Protein AF-A0A4U1FAV3-F1 (afdb_monomer_lite)

Sequence (119 aa):
GLWTVFTLGGVGSKAAAAPEVSSPLANQSLLLLLILANLTDAADAPNPYRQAIMSFKNTQDSSPFPSSIPHAFQINFNSLYMALCEQQTSDQATLLLYTLLHQNSNIRTYMLARTDMEN

pLDDT: mean 77.21, std 15.82, range [38.22, 92.5]

Foldseek 3Di:
DPPPPPPDDDDDDDDDPDLPPPPPVVLVVLVVLVCQLPPDQDPVGGRLSVLQLAAEAAPPDPDDDDPVRPRYYYDHLVVLVVVLVSVVVDPSSVVSVVSSCVRHPRSVVVVVVVVVVVD

Organism: Monodon monoceros (NCBI:txid40151)

Structure (mmCIF, N/CA/C/O backbone):
data_AF-A0A4U1FAV3-F1
#
_entry.id   AF-A0A4U1FAV3-F1
#
loop_
_atom_site.group_PDB
_atom_site.id
_atom_site.type_symbol
_atom_site.label_atom_id
_atom_site.label_alt_id
_atom_site.label_comp_id
_atom_site.label_asym_id
_atom_site.label_entity_id
_atom_site.label_seq_id
_atom_site.pdbx_PDB_ins_code
_atom_site.Cartn_x
_atom_site.Cartn_y
_atom_site.Cartn_z
_atom_site.occupancy
_atom_site.B_iso_or_equiv
_atom_site.auth_seq_id
_atom_site.auth_comp_id
_atom_site.auth_asym_id
_atom_site.auth_atom_id
_atom_site.pdbx_PDB_model_num
ATOM 1 N N . GLY A 1 1 ? -2.065 37.744 3.186 1.00 42.84 1 GLY A N 1
ATOM 2 C CA . GLY A 1 1 ? -1.946 36.303 3.472 1.00 42.84 1 GLY A CA 1
ATOM 3 C C . GLY A 1 1 ? -3.336 35.731 3.607 1.00 42.84 1 GLY A C 1
ATOM 4 O O . GLY A 1 1 ? -4.079 36.215 4.445 1.00 42.84 1 GLY A O 1
ATOM 5 N N . LEU A 1 2 ? -3.702 34.781 2.747 1.00 52.50 2 LEU A N 1
ATOM 6 C CA . LEU A 1 2 ? -5.074 34.281 2.569 1.00 52.50 2 LEU A CA 1
ATOM 7 C C . LEU A 1 2 ? -5.496 33.178 3.566 1.00 52.50 2 LEU A C 1
ATOM 9 O O . LEU A 1 2 ? -6.531 32.554 3.375 1.00 52.50 2 LEU A O 1
ATOM 13 N N . TRP A 1 3 ? -4.710 32.919 4.617 1.00 57.72 3 TRP A N 1
ATOM 14 C CA . TRP A 1 3 ? -4.882 31.733 5.471 1.00 57.72 3 TRP A CA 1
ATOM 15 C C . TRP A 1 3 ? -5.512 31.999 6.846 1.00 57.72 3 TRP A C 1
ATOM 17 O O . TRP A 1 3 ? -5.925 31.056 7.509 1.00 57.72 3 TRP A O 1
ATOM 27 N N . THR A 1 4 ? -5.665 33.253 7.279 1.00 54.50 4 THR A N 1
ATOM 28 C CA . THR A 1 4 ? -6.173 33.553 8.635 1.00 54.50 4 THR A CA 1
ATOM 29 C C . THR A 1 4 ? -7.707 33.567 8.741 1.00 54.50 4 THR A C 1
ATOM 31 O O . THR A 1 4 ? -8.244 33.701 9.833 1.00 54.50 4 THR A O 1
ATOM 34 N N . VAL A 1 5 ? -8.438 33.426 7.629 1.00 57.03 5 VAL A N 1
ATOM 35 C CA . VAL A 1 5 ? -9.907 33.597 7.604 1.00 57.03 5 VAL A CA 1
ATOM 36 C C . VAL A 1 5 ? -10.677 32.302 7.908 1.00 57.03 5 VAL A C 1
ATOM 38 O O . VAL A 1 5 ? -11.845 32.367 8.269 1.00 57.03 5 VAL A O 1
ATOM 41 N N . PHE A 1 6 ? -10.045 31.124 7.866 1.00 53.66 6 PHE A N 1
ATOM 42 C CA . PHE A 1 6 ? -10.760 29.854 8.080 1.00 53.66 6 PHE A CA 1
ATOM 43 C C . PHE A 1 6 ? -10.856 29.376 9.539 1.00 53.66 6 PHE A C 1
ATOM 45 O O . PHE A 1 6 ? -11.432 28.321 9.780 1.00 53.66 6 PHE A O 1
ATOM 52 N N . THR A 1 7 ? -10.334 30.123 10.521 1.00 57.41 7 THR A N 1
ATOM 53 C CA . THR A 1 7 ? -10.322 29.670 11.932 1.00 57.41 7 THR A CA 1
ATOM 54 C C . THR A 1 7 ? -11.220 30.478 12.873 1.00 57.41 7 THR A C 1
ATOM 56 O O . THR A 1 7 ? -11.244 30.189 14.070 1.00 57.41 7 THR A O 1
ATOM 59 N N . LEU A 1 8 ? -11.968 31.475 12.387 1.00 57.09 8 LEU A N 1
ATOM 60 C CA . LEU A 1 8 ? -12.866 32.261 13.237 1.00 57.09 8 LEU A CA 1
ATOM 61 C C . LEU A 1 8 ? -14.335 31.996 12.903 1.00 57.09 8 LEU A C 1
ATOM 63 O O . LEU A 1 8 ? -14.940 32.663 12.069 1.00 57.09 8 LEU A O 1
ATOM 67 N N . GLY A 1 9 ? -14.920 31.041 13.620 1.00 45.38 9 GLY A N 1
ATOM 68 C CA . GLY A 1 9 ? -16.363 30.860 13.668 1.00 45.38 9 GLY A CA 1
ATOM 69 C C . GLY A 1 9 ? -16.757 29.712 14.585 1.00 45.38 9 GLY A C 1
ATOM 70 O O . GLY A 1 9 ? -16.803 28.575 14.139 1.00 45.38 9 GLY A O 1
ATOM 71 N N . GLY A 1 10 ? -17.063 30.006 15.853 1.00 45.88 10 GLY A N 1
ATOM 72 C CA . GLY A 1 10 ? -17.810 29.068 16.698 1.00 45.88 10 GLY A CA 1
ATOM 73 C C . GLY A 1 10 ? -17.384 29.023 18.159 1.00 45.88 10 GLY A C 1
ATOM 74 O O . GLY A 1 10 ? -16.738 28.080 18.599 1.00 45.88 10 GLY A O 1
ATOM 75 N N . VAL A 1 11 ? -17.795 30.030 18.927 1.00 45.97 11 VAL A N 1
ATOM 76 C CA . VAL A 1 11 ? -17.886 29.954 20.389 1.00 45.97 11 VAL A CA 1
ATOM 77 C C . VAL A 1 11 ? -18.905 28.880 20.788 1.00 45.97 11 VAL A C 1
ATOM 79 O O . VAL A 1 11 ? -20.032 28.897 20.308 1.00 45.97 11 VAL A O 1
ATOM 82 N N . GLY A 1 12 ? -18.520 28.030 21.744 1.00 46.19 12 GLY A N 1
ATOM 83 C CA . GLY A 1 12 ? -19.433 27.407 22.705 1.00 46.19 12 GLY A CA 1
ATOM 84 C C . GLY A 1 12 ? -20.118 26.112 22.272 1.00 46.19 12 GLY A C 1
ATOM 85 O O . GLY A 1 12 ? -21.184 26.139 21.674 1.00 46.19 12 GLY A O 1
ATOM 86 N N . SER A 1 13 ? -19.588 24.972 22.720 1.00 38.75 13 SER A N 1
ATOM 87 C CA . SER A 1 13 ? -20.319 23.990 23.542 1.00 38.75 13 SER A CA 1
ATOM 88 C C . SER A 1 13 ? -19.494 22.718 23.704 1.00 38.75 13 SER A C 1
ATOM 90 O O . SER A 1 13 ? -18.876 22.225 22.770 1.00 38.75 13 SER A O 1
ATOM 92 N N . LYS A 1 14 ? -19.495 22.208 24.934 1.00 48.53 14 LYS A N 1
ATOM 93 C CA . LYS A 1 14 ? -18.938 20.937 25.404 1.00 48.53 14 LYS A CA 1
ATOM 94 C C . LYS A 1 14 ? -19.200 19.796 24.402 1.00 48.53 14 LYS A C 1
ATOM 96 O O . LYS A 1 14 ? -20.282 19.219 24.409 1.00 48.53 14 LYS A O 1
ATOM 101 N N . ALA A 1 15 ? -18.222 19.477 23.556 1.00 38.22 15 ALA A N 1
ATOM 102 C CA . ALA A 1 15 ? -18.295 18.355 22.628 1.00 38.22 15 ALA A CA 1
ATOM 103 C C . ALA A 1 15 ? -17.563 17.157 23.239 1.00 38.22 15 ALA A C 1
ATOM 105 O O . ALA A 1 15 ? -16.381 17.236 23.572 1.00 38.22 15 ALA A O 1
ATOM 106 N N . ALA A 1 16 ? -18.299 16.060 23.422 1.00 40.97 16 ALA A N 1
ATOM 107 C CA . ALA A 1 16 ? -17.726 14.733 23.588 1.00 40.97 16 ALA A CA 1
ATOM 108 C C . ALA A 1 16 ? -16.660 14.510 22.505 1.00 40.97 16 ALA A C 1
ATOM 110 O O . ALA A 1 16 ? -16.857 14.971 21.382 1.00 40.97 16 ALA A O 1
ATOM 111 N N . ALA A 1 17 ? -15.552 13.850 22.858 1.00 44.19 17 ALA A N 1
ATOM 112 C CA . ALA A 1 17 ? -14.460 13.539 21.944 1.00 44.19 17 ALA A CA 1
ATOM 113 C C . ALA A 1 17 ? -15.029 12.940 20.650 1.00 44.19 17 ALA A C 1
ATOM 115 O O . ALA A 1 17 ? -15.476 11.793 20.626 1.00 44.19 17 ALA A O 1
ATOM 116 N N . ALA A 1 18 ? -15.095 13.765 19.605 1.00 43.31 18 ALA A N 1
ATOM 117 C CA . ALA A 1 18 ? -15.450 13.305 18.283 1.00 43.31 18 ALA A CA 1
ATOM 118 C C . ALA A 1 18 ? -14.343 12.333 17.858 1.00 43.31 18 ALA A C 1
ATOM 120 O O . ALA A 1 18 ? -13.175 12.611 18.143 1.00 43.31 18 ALA A O 1
ATOM 121 N N . PRO A 1 19 ? -14.676 11.195 17.226 1.00 47.72 19 PRO A N 1
ATOM 122 C CA . PRO A 1 19 ? -13.653 10.351 16.632 1.00 47.72 19 PRO A CA 1
ATOM 123 C C . PRO A 1 19 ? -12.825 11.247 15.713 1.00 47.72 19 PRO A C 1
ATOM 125 O O . PRO A 1 19 ? -13.407 11.969 14.904 1.00 47.72 19 PRO A O 1
ATOM 128 N N . GLU A 1 20 ? -11.506 11.268 15.912 1.00 54.41 20 GLU A N 1
ATOM 129 C CA . GLU A 1 20 ? -10.552 12.016 15.094 1.00 54.41 20 GLU A CA 1
ATOM 130 C C . GLU A 1 20 ? -10.780 11.610 13.635 1.00 54.41 20 GLU A C 1
ATOM 132 O O . GLU A 1 20 ? -10.302 10.575 13.170 1.00 54.41 20 GLU A O 1
ATOM 137 N N . VAL A 1 21 ? -11.615 12.380 12.933 1.00 55.94 21 VAL A N 1
ATOM 138 C CA . VAL A 1 21 ? -11.926 12.152 11.529 1.00 55.94 21 VAL A CA 1
ATOM 139 C C . VAL A 1 21 ? -10.594 12.308 10.826 1.00 55.94 21 VAL A C 1
ATOM 141 O O . VAL A 1 21 ? -10.010 13.394 10.864 1.00 55.94 21 VAL A O 1
ATOM 144 N N . SER A 1 22 ? -10.085 11.210 10.263 1.00 62.00 22 SER A N 1
ATOM 145 C CA . SER A 1 22 ? -8.811 11.194 9.557 1.00 62.00 22 SER A CA 1
A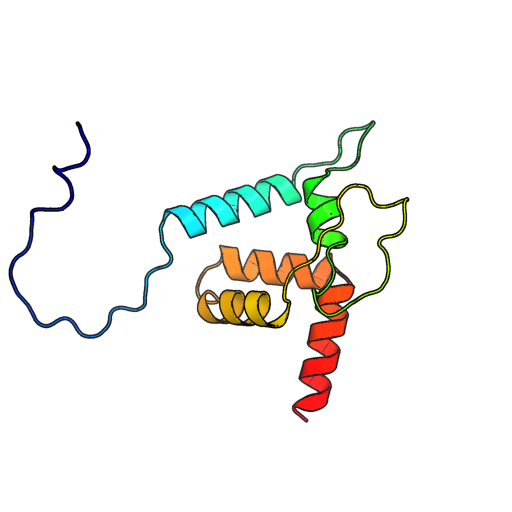TOM 146 C C . SER A 1 22 ? -8.722 12.433 8.674 1.00 62.00 22 SER A C 1
ATOM 148 O O . SER A 1 22 ? -9.661 12.751 7.936 1.00 62.00 22 SER A O 1
ATOM 150 N N . SER A 1 23 ? -7.630 13.193 8.823 1.00 74.25 23 SER A N 1
ATOM 151 C CA . SER A 1 23 ? -7.519 14.484 8.145 1.00 74.25 23 SER A CA 1
ATOM 152 C C . SER A 1 23 ? -7.829 14.306 6.651 1.00 74.25 23 SER A C 1
ATOM 154 O O . SER A 1 23 ? -7.398 13.314 6.051 1.00 74.25 23 SER A O 1
ATOM 156 N N . PRO A 1 24 ? -8.569 15.232 6.016 1.00 79.25 24 PRO A N 1
ATOM 157 C CA . PRO A 1 24 ? -8.962 15.077 4.615 1.00 79.25 24 PRO A CA 1
ATOM 158 C C . PRO A 1 24 ? -7.744 14.867 3.702 1.00 79.25 24 PRO A C 1
ATOM 160 O O . PRO A 1 24 ? -7.826 14.142 2.713 1.00 79.25 24 PRO A O 1
ATOM 163 N N . LEU A 1 25 ? -6.592 15.427 4.084 1.00 86.06 25 LEU A N 1
ATOM 164 C CA . LEU A 1 25 ? -5.319 15.227 3.404 1.00 86.06 25 LEU A CA 1
ATOM 165 C C . LEU A 1 25 ? -4.788 13.790 3.522 1.00 86.06 25 LEU A C 1
ATOM 167 O O . LEU A 1 25 ? -4.282 13.259 2.535 1.00 86.06 25 LEU A O 1
ATOM 171 N N . ALA A 1 26 ? -4.900 13.147 4.689 1.00 83.94 26 ALA A N 1
ATOM 172 C CA . ALA A 1 26 ? -4.458 11.764 4.878 1.00 83.94 26 ALA A CA 1
ATOM 173 C C . ALA A 1 26 ? -5.243 10.809 3.969 1.00 83.94 26 ALA A C 1
ATOM 175 O O . ALA A 1 26 ? -4.643 10.010 3.251 1.00 83.94 26 ALA A O 1
ATOM 176 N N . ASN A 1 27 ? -6.568 10.970 3.911 1.00 86.19 27 ASN A N 1
ATOM 177 C CA . ASN A 1 27 ? -7.424 10.152 3.049 1.00 86.19 27 ASN A CA 1
ATOM 178 C C . ASN A 1 27 ? -7.096 10.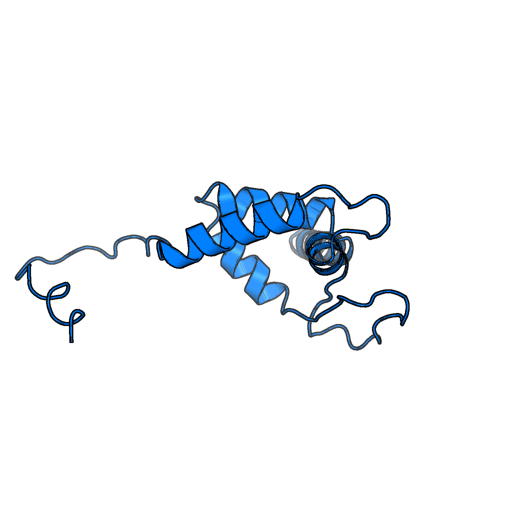358 1.562 1.00 86.19 27 ASN A C 1
ATOM 180 O O . ASN A 1 27 ? -6.980 9.392 0.809 1.00 86.19 27 ASN A O 1
ATOM 184 N N . GLN A 1 28 ? -6.893 11.608 1.134 1.00 89.06 28 GLN A N 1
ATOM 185 C CA . GLN A 1 28 ? -6.496 11.915 -0.246 1.00 89.06 28 GLN A CA 1
ATOM 186 C C . GLN A 1 28 ? -5.111 11.357 -0.592 1.00 89.06 28 GLN A C 1
ATOM 188 O O . GLN A 1 28 ? -4.924 10.804 -1.674 1.00 89.06 28 GLN A O 1
ATOM 193 N N . SER A 1 29 ? -4.154 11.449 0.332 1.00 91.00 29 SER A N 1
ATOM 194 C CA . SER A 1 29 ? -2.806 10.900 0.147 1.00 91.00 29 SER A CA 1
ATOM 195 C C . SER A 1 29 ? -2.839 9.379 0.019 1.00 91.00 29 SER A C 1
ATOM 197 O O . SER A 1 29 ? -2.142 8.809 -0.818 1.00 91.00 29 SER A O 1
ATOM 199 N N . LEU A 1 30 ? -3.688 8.719 0.808 1.00 89.19 30 LEU A N 1
ATOM 200 C CA . LEU A 1 30 ? -3.869 7.276 0.765 1.00 89.19 30 LEU A CA 1
ATOM 201 C C . LEU A 1 30 ? -4.513 6.816 -0.550 1.00 89.19 30 LEU A C 1
ATOM 203 O O . LEU A 1 30 ? -4.041 5.857 -1.158 1.00 89.19 30 LEU A O 1
ATOM 207 N N . LEU A 1 31 ? -5.536 7.529 -1.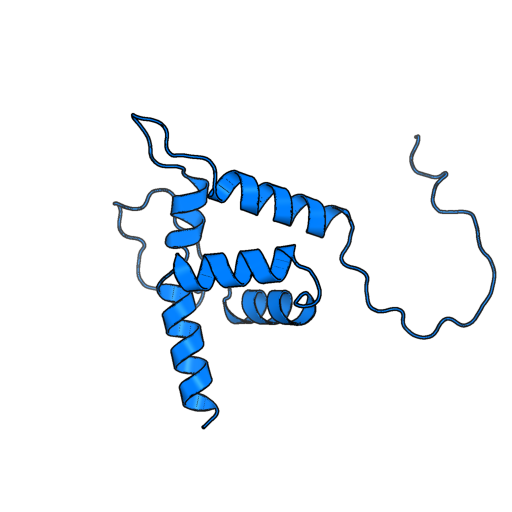033 1.00 90.62 31 LEU A N 1
ATOM 208 C CA . LEU A 1 31 ? -6.115 7.288 -2.360 1.00 90.62 31 LEU A CA 1
ATOM 209 C C . LEU A 1 31 ? -5.082 7.463 -3.467 1.00 90.62 31 LEU A C 1
ATOM 211 O O . LEU A 1 31 ? -4.990 6.620 -4.355 1.00 90.62 31 LEU A O 1
ATOM 215 N N . LEU A 1 32 ? -4.293 8.535 -3.405 1.00 92.50 32 LEU A N 1
ATOM 216 C CA . LEU A 1 32 ? -3.234 8.780 -4.373 1.00 92.50 32 LEU A CA 1
ATOM 217 C C . LEU A 1 32 ? -2.215 7.635 -4.366 1.00 92.50 32 LEU A C 1
ATOM 219 O O . LEU A 1 32 ? -1.864 7.137 -5.431 1.00 92.50 32 LEU A O 1
ATOM 223 N N . LEU A 1 33 ? -1.789 7.175 -3.187 1.00 90.94 33 LEU A N 1
ATOM 224 C CA . LEU A 1 33 ? -0.882 6.036 -3.052 1.00 90.94 33 LEU A CA 1
ATOM 225 C C . LEU A 1 33 ? -1.485 4.754 -3.643 1.00 90.94 33 LEU A C 1
ATOM 227 O O . LEU A 1 33 ? -0.797 4.045 -4.373 1.00 90.94 33 LEU A O 1
ATOM 231 N N . LEU A 1 34 ? -2.761 4.472 -3.365 1.00 90.75 34 LEU A N 1
ATOM 232 C CA . LEU A 1 34 ? -3.469 3.317 -3.921 1.00 90.75 34 LEU A CA 1
ATOM 233 C C . LEU A 1 34 ? -3.553 3.391 -5.445 1.00 90.75 34 LEU A C 1
ATOM 235 O O . LEU A 1 34 ? -3.299 2.391 -6.112 1.00 90.75 34 LEU A O 1
ATOM 239 N N . ILE A 1 35 ? -3.867 4.559 -6.005 1.00 91.62 35 ILE A N 1
ATOM 240 C CA . ILE A 1 35 ? -3.887 4.762 -7.456 1.00 91.62 35 ILE A CA 1
ATOM 241 C C . ILE A 1 35 ? -2.488 4.516 -8.019 1.00 91.62 35 ILE A C 1
ATOM 243 O O . ILE A 1 35 ? -2.333 3.681 -8.903 1.00 91.62 35 ILE A O 1
ATOM 247 N N . LEU A 1 36 ? -1.465 5.173 -7.463 1.00 89.88 36 LEU A N 1
ATOM 248 C CA . LEU A 1 36 ? -0.082 5.045 -7.917 1.00 89.88 36 LEU A CA 1
ATOM 249 C C . LEU A 1 36 ? 0.423 3.604 -7.843 1.00 89.88 36 LEU A C 1
ATOM 251 O O . LEU A 1 36 ? 1.101 3.171 -8.764 1.00 89.88 36 LEU A O 1
ATOM 255 N N . ALA A 1 37 ? 0.069 2.841 -6.807 1.00 89.00 37 ALA A N 1
ATOM 256 C CA . ALA A 1 37 ? 0.454 1.436 -6.668 1.00 89.00 37 ALA A CA 1
ATOM 257 C C . ALA A 1 37 ? -0.292 0.493 -7.633 1.00 89.00 37 ALA A C 1
ATOM 259 O O . ALA A 1 37 ? 0.230 -0.574 -7.960 1.00 89.00 37 ALA A O 1
ATOM 260 N N . ASN A 1 38 ? -1.489 0.874 -8.092 1.00 88.19 38 ASN A N 1
ATOM 261 C CA . ASN A 1 38 ? -2.316 0.080 -9.009 1.00 88.19 38 ASN A CA 1
ATOM 262 C C . ASN A 1 38 ? 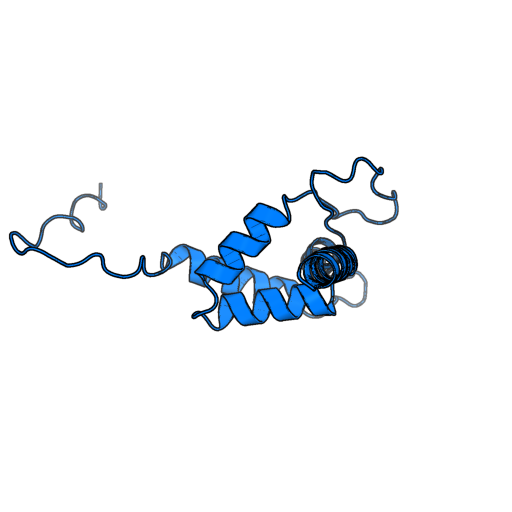-2.229 0.534 -10.476 1.00 88.19 38 ASN A C 1
ATOM 264 O O . ASN A 1 38 ? -2.852 -0.088 -11.336 1.00 88.19 38 ASN A O 1
ATOM 268 N N . LEU A 1 39 ? -1.461 1.584 -10.788 1.00 87.25 39 LEU A N 1
ATOM 269 C CA . LEU A 1 39 ? -1.156 1.938 -12.174 1.00 87.25 39 LEU A CA 1
ATOM 270 C C . LEU A 1 39 ? -0.463 0.761 -12.871 1.00 87.25 39 LEU A C 1
ATOM 272 O O . LEU A 1 39 ? 0.452 0.147 -12.316 1.00 87.25 39 LEU A O 1
ATOM 276 N N . THR A 1 40 ? -0.913 0.459 -14.088 1.00 78.31 40 THR A N 1
ATOM 277 C CA . THR A 1 40 ? -0.365 -0.618 -14.914 1.00 78.31 40 THR A CA 1
ATOM 278 C C . THR A 1 40 ? 1.103 -0.375 -15.228 1.00 78.31 40 THR A C 1
ATOM 280 O O . THR A 1 40 ? 1.507 0.759 -15.488 1.00 78.31 40 THR A O 1
ATOM 283 N N . ASP A 1 41 ? 1.876 -1.458 -15.244 1.00 78.44 41 ASP A N 1
ATOM 284 C CA . ASP A 1 41 ? 3.276 -1.424 -15.650 1.00 78.44 41 ASP A CA 1
ATOM 285 C C . ASP A 1 41 ? 3.395 -0.895 -17.090 1.00 78.44 41 ASP A C 1
ATOM 287 O O . ASP A 1 41 ? 2.586 -1.225 -17.964 1.00 78.44 41 ASP A O 1
ATOM 291 N N . ALA A 1 42 ? 4.402 -0.056 -17.335 1.00 77.12 42 ALA A N 1
ATOM 292 C CA . ALA A 1 42 ? 4.760 0.325 -18.693 1.00 77.12 42 ALA A CA 1
ATOM 293 C C . ALA A 1 42 ? 5.462 -0.863 -19.369 1.00 77.12 42 ALA A C 1
ATOM 295 O O . ALA A 1 42 ? 6.122 -1.655 -18.698 1.00 77.12 42 ALA A O 1
ATOM 296 N N . ALA A 1 43 ? 5.361 -0.968 -20.698 1.00 68.75 43 ALA A N 1
ATOM 297 C CA . ALA A 1 43 ? 5.935 -2.085 -21.458 1.00 68.75 43 ALA A CA 1
ATOM 298 C C . ALA A 1 43 ? 7.440 -2.304 -21.189 1.00 68.75 43 ALA A C 1
ATOM 300 O O . ALA A 1 43 ? 7.900 -3.442 -21.215 1.00 68.75 43 ALA A O 1
ATOM 301 N N . ASP A 1 44 ? 8.169 -1.231 -20.861 1.00 74.44 44 ASP A N 1
ATOM 302 C CA . ASP A 1 44 ? 9.619 -1.246 -20.648 1.00 74.44 44 ASP A CA 1
ATOM 303 C C . ASP A 1 44 ? 10.045 -1.053 -19.179 1.00 74.44 44 ASP A C 1
ATOM 305 O O . ASP A 1 44 ? 11.238 -1.109 -18.877 1.00 74.44 44 ASP A O 1
ATOM 309 N N . ALA A 1 45 ? 9.110 -0.810 -18.247 1.00 76.62 45 ALA A N 1
ATOM 310 C CA . ALA A 1 45 ? 9.448 -0.571 -16.842 1.00 76.62 45 ALA A CA 1
ATOM 311 C C . ALA A 1 45 ? 8.311 -0.946 -15.867 1.00 76.62 45 ALA A C 1
ATOM 313 O O . ALA A 1 45 ? 7.189 -0.446 -16.009 1.00 76.62 45 ALA A O 1
ATOM 314 N N . PRO A 1 46 ? 8.595 -1.758 -14.828 1.00 81.31 46 PRO A N 1
ATOM 315 C CA . PRO A 1 46 ? 7.629 -2.043 -13.775 1.00 81.31 46 PRO A CA 1
ATOM 316 C C . PRO A 1 46 ? 7.357 -0.797 -12.923 1.00 81.31 46 PRO A C 1
ATOM 318 O O . PRO A 1 46 ? 8.238 0.036 -12.705 1.00 81.31 46 PRO A O 1
ATOM 321 N N . ASN A 1 47 ? 6.143 -0.689 -12.393 1.00 87.69 47 ASN A N 1
ATOM 322 C CA . ASN A 1 47 ? 5.703 0.440 -11.588 1.00 87.69 47 ASN A CA 1
ATOM 323 C C . ASN A 1 47 ? 6.523 0.549 -10.281 1.00 87.69 47 ASN A C 1
ATOM 325 O O . ASN A 1 47 ? 6.443 -0.343 -9.425 1.00 87.69 47 ASN A O 1
ATOM 329 N N . PRO A 1 48 ? 7.269 1.651 -10.071 1.00 86.81 48 PRO A N 1
ATOM 330 C CA . PRO A 1 48 ? 8.146 1.799 -8.914 1.00 86.81 48 PRO A CA 1
ATOM 331 C C . PRO A 1 48 ? 7.377 1.855 -7.588 1.00 86.81 48 PRO A C 1
ATOM 333 O O . PRO A 1 48 ? 7.869 1.347 -6.582 1.00 86.81 48 PRO A O 1
ATOM 336 N N . TYR A 1 49 ? 6.154 2.399 -7.571 1.00 89.06 49 TYR A N 1
ATOM 337 C CA . TYR A 1 49 ? 5.312 2.445 -6.371 1.00 89.06 49 TYR A CA 1
ATOM 338 C C . TYR A 1 49 ? 4.840 1.052 -5.973 1.00 89.06 49 TYR A C 1
ATOM 340 O O . TYR A 1 49 ? 4.882 0.690 -4.798 1.00 89.06 49 TYR A O 1
ATOM 348 N N . ARG A 1 50 ? 4.455 0.239 -6.960 1.00 87.75 50 ARG A N 1
ATOM 349 C CA . ARG A 1 50 ? 4.085 -1.159 -6.736 1.00 87.75 50 ARG A CA 1
ATOM 350 C C . ARG A 1 50 ? 5.267 -1.959 -6.191 1.00 87.75 50 ARG A C 1
ATOM 352 O O . ARG A 1 50 ? 5.116 -2.675 -5.205 1.00 87.75 50 ARG A O 1
ATOM 359 N N . GLN A 1 51 ? 6.453 -1.780 -6.773 1.00 87.44 51 GLN A N 1
ATOM 360 C CA . GLN A 1 51 ? 7.682 -2.413 -6.285 1.00 87.44 51 GLN A CA 1
ATOM 361 C C . GLN A 1 51 ? 8.014 -1.986 -4.851 1.00 87.44 51 GLN A C 1
ATOM 363 O O . GLN A 1 51 ? 8.343 -2.831 -4.020 1.00 87.44 51 GLN A O 1
ATOM 368 N N . ALA A 1 52 ? 7.875 -0.699 -4.528 1.00 88.50 52 ALA A N 1
ATOM 369 C CA . ALA A 1 52 ? 8.113 -0.190 -3.183 1.00 88.50 52 ALA A CA 1
ATOM 370 C C . ALA A 1 52 ? 7.146 -0.817 -2.162 1.00 88.50 52 ALA A C 1
ATOM 372 O O . ALA A 1 52 ? 7.589 -1.339 -1.139 1.00 88.50 52 ALA A O 1
ATOM 373 N N . ILE A 1 53 ? 5.845 -0.860 -2.478 1.00 89.00 53 ILE A N 1
ATOM 374 C CA . ILE A 1 53 ? 4.802 -1.476 -1.639 1.00 89.00 53 ILE A CA 1
ATOM 375 C C . ILE A 1 53 ? 5.050 -2.976 -1.414 1.00 89.00 53 ILE A C 1
ATOM 377 O O . ILE A 1 53 ? 4.827 -3.475 -0.312 1.00 89.00 53 ILE A O 1
ATOM 381 N N . MET A 1 54 ? 5.550 -3.691 -2.422 1.00 86.81 54 MET A N 1
ATOM 382 C CA . MET A 1 54 ? 5.840 -5.127 -2.335 1.00 86.81 54 MET A CA 1
ATOM 383 C C . MET A 1 54 ? 7.111 -5.465 -1.553 1.00 86.81 54 MET A C 1
ATOM 385 O O . MET A 1 54 ? 7.212 -6.559 -1.000 1.00 86.81 54 MET A O 1
ATOM 389 N N . SER A 1 55 ? 8.091 -4.561 -1.530 1.00 85.56 55 SER A N 1
ATOM 390 C CA . SER A 1 55 ? 9.462 -4.893 -1.125 1.00 85.56 55 SER A CA 1
ATOM 391 C C . SER A 1 55 ? 9.934 -4.256 0.173 1.00 85.56 55 SER A C 1
ATOM 393 O O . SER A 1 55 ? 10.997 -4.632 0.676 1.00 85.56 55 SER A O 1
ATOM 395 N N . PHE A 1 56 ? 9.174 -3.315 0.739 1.00 90.06 56 PHE A N 1
ATOM 396 C CA . PHE A 1 56 ? 9.570 -2.696 1.993 1.00 90.06 56 PHE A CA 1
ATOM 397 C C . PHE A 1 56 ? 9.636 -3.722 3.134 1.00 90.06 56 PHE A C 1
ATOM 399 O O . PHE A 1 56 ? 8.886 -4.708 3.178 1.00 90.06 56 PHE A O 1
ATOM 406 N N . LYS A 1 57 ? 10.551 -3.473 4.070 1.00 89.19 57 LYS A N 1
ATOM 407 C CA . LYS A 1 57 ? 10.846 -4.349 5.210 1.00 89.19 57 LYS A CA 1
ATOM 408 C C . LYS A 1 57 ? 10.588 -3.642 6.533 1.00 89.19 57 LYS A C 1
ATOM 410 O O . LYS A 1 57 ? 10.446 -2.421 6.585 1.00 89.19 57 LYS A O 1
ATOM 415 N N . ASN A 1 58 ? 10.539 -4.418 7.611 1.00 88.81 58 ASN A N 1
ATOM 416 C CA . ASN A 1 58 ? 10.453 -3.852 8.949 1.00 88.81 58 ASN A CA 1
ATOM 417 C C . ASN A 1 58 ? 11.765 -3.119 9.278 1.00 88.81 58 ASN A C 1
ATOM 419 O O . ASN A 1 58 ? 12.842 -3.616 8.969 1.00 88.81 58 ASN A O 1
ATOM 423 N N . THR A 1 59 ? 11.694 -1.977 9.959 1.00 88.81 59 THR A N 1
ATOM 424 C CA . THR A 1 59 ? 12.864 -1.302 10.557 1.00 88.81 59 THR A CA 1
ATOM 425 C C . THR A 1 59 ? 13.700 -2.191 11.486 1.00 88.81 59 THR A C 1
ATOM 427 O O . THR A 1 59 ? 14.866 -1.900 11.717 1.00 88.81 59 THR A O 1
ATOM 430 N N . GLN A 1 60 ? 13.119 -3.259 12.038 1.00 84.12 60 GLN A N 1
ATOM 431 C CA . GLN A 1 60 ? 13.815 -4.242 12.877 1.00 84.12 60 GLN A CA 1
ATOM 432 C C . GLN A 1 60 ? 14.581 -5.301 12.062 1.00 84.12 60 GLN A C 1
ATOM 434 O O . GLN A 1 60 ? 15.389 -6.033 12.629 1.00 84.12 60 GLN A O 1
ATOM 439 N N . ASP A 1 61 ? 14.343 -5.395 10.750 1.00 83.81 61 ASP A N 1
ATOM 440 C CA . ASP A 1 61 ? 15.060 -6.311 9.865 1.00 83.81 61 ASP A CA 1
ATOM 441 C C . ASP A 1 61 ? 16.347 -5.646 9.360 1.00 83.81 61 ASP A C 1
ATOM 443 O O . ASP A 1 61 ? 16.327 -4.783 8.480 1.00 83.81 61 ASP A O 1
ATOM 447 N N . SER A 1 62 ? 17.479 -6.060 9.932 1.00 79.19 62 SER A N 1
ATOM 448 C CA . SER A 1 62 ? 18.811 -5.570 9.562 1.00 79.19 62 SER A CA 1
ATOM 449 C C . SER A 1 62 ? 19.380 -6.247 8.305 1.00 79.19 62 SER A C 1
ATOM 451 O O . SER A 1 62 ? 20.533 -5.984 7.945 1.00 79.19 62 SER A O 1
ATOM 453 N N . SER A 1 63 ? 18.633 -7.137 7.641 1.00 83.50 63 SER A N 1
ATOM 454 C CA . SER A 1 63 ? 19.112 -7.760 6.409 1.00 83.50 63 SER A CA 1
ATOM 455 C C . SER A 1 63 ? 19.263 -6.719 5.290 1.00 83.50 63 SER A C 1
ATOM 457 O O . SER A 1 63 ? 18.359 -5.908 5.065 1.00 83.50 63 SER A O 1
ATOM 459 N N . PRO A 1 64 ? 20.389 -6.725 4.554 1.00 77.94 64 PRO A N 1
ATOM 460 C CA . PRO A 1 64 ? 20.594 -5.778 3.468 1.00 77.94 64 PRO A CA 1
ATOM 461 C C . PRO A 1 64 ? 19.521 -5.951 2.387 1.00 77.94 64 PRO A C 1
ATOM 463 O O . PRO A 1 64 ? 19.024 -7.056 2.133 1.00 77.94 64 PRO A O 1
ATOM 466 N N . PHE A 1 65 ? 19.152 -4.848 1.735 1.00 79.94 65 PHE A N 1
ATOM 467 C CA . PHE A 1 65 ? 18.305 -4.923 0.553 1.00 79.94 65 PHE A CA 1
ATOM 468 C C . PHE A 1 65 ? 19.083 -5.583 -0.587 1.00 79.94 65 PHE A C 1
ATOM 470 O O . PHE A 1 65 ? 20.238 -5.221 -0.827 1.00 79.94 65 PHE A O 1
ATOM 477 N N . PRO A 1 66 ? 18.488 -6.555 -1.294 1.00 76.12 66 PRO A N 1
ATOM 478 C CA . PRO A 1 66 ? 19.123 -7.109 -2.476 1.00 76.12 66 PRO A CA 1
ATOM 479 C C . PRO A 1 66 ? 19.258 -6.006 -3.531 1.00 76.12 66 PRO A C 1
ATOM 481 O O . PRO A 1 66 ? 18.325 -5.237 -3.765 1.00 76.12 66 PRO A O 1
ATOM 484 N N . SER A 1 67 ? 20.411 -5.945 -4.197 1.00 73.19 67 SER A N 1
ATOM 485 C CA . SER A 1 67 ? 20.707 -4.947 -5.238 1.00 73.19 67 SER A CA 1
ATOM 486 C C . SER A 1 67 ? 19.752 -5.001 -6.437 1.00 73.19 67 SER A C 1
ATOM 488 O O . SER A 1 67 ? 19.706 -4.064 -7.228 1.00 73.19 67 SER A O 1
ATOM 490 N N . SER A 1 68 ? 18.972 -6.078 -6.564 1.00 72.38 68 SER A N 1
ATOM 491 C CA . SER A 1 68 ? 17.927 -6.258 -7.571 1.00 72.38 68 SER A CA 1
ATOM 492 C C . SER A 1 68 ? 16.632 -5.490 -7.285 1.00 72.38 68 SER A C 1
ATOM 494 O O . SER A 1 68 ? 15.763 -5.463 -8.154 1.00 72.38 68 SER A O 1
ATOM 496 N N . ILE A 1 69 ? 16.476 -4.873 -6.104 1.00 71.88 69 ILE A N 1
ATOM 497 C CA . ILE A 1 69 ? 15.260 -4.138 -5.730 1.00 71.88 69 ILE A CA 1
ATOM 498 C C . ILE A 1 69 ? 15.587 -2.648 -5.527 1.00 71.88 69 ILE A C 1
ATOM 500 O O . ILE A 1 69 ? 15.933 -2.231 -4.421 1.00 71.88 69 ILE A O 1
ATOM 504 N N . PRO A 1 70 ? 15.450 -1.815 -6.573 1.00 69.50 70 PRO A N 1
ATOM 505 C CA . PRO A 1 70 ? 15.874 -0.413 -6.539 1.00 69.50 70 PRO A CA 1
ATOM 506 C C . PRO A 1 70 ? 14.987 0.508 -5.681 1.00 69.50 70 PRO A C 1
ATOM 508 O O . PRO A 1 70 ? 15.362 1.651 -5.436 1.00 69.50 70 PRO A O 1
ATOM 511 N N . HIS A 1 71 ? 13.817 0.044 -5.225 1.00 75.88 71 HIS A N 1
ATOM 512 C CA . HIS A 1 71 ? 12.808 0.875 -4.545 1.00 75.88 71 HIS A CA 1
ATOM 513 C C . HIS A 1 71 ? 12.413 0.370 -3.153 1.00 75.88 71 HIS A C 1
ATOM 515 O O . HIS A 1 71 ? 11.323 0.666 -2.665 1.00 75.88 71 HIS A O 1
ATOM 521 N N . ALA A 1 72 ? 13.286 -0.399 -2.506 1.00 80.50 72 ALA A N 1
ATOM 522 C CA . ALA A 1 72 ? 13.007 -0.926 -1.182 1.00 80.50 72 ALA A CA 1
ATOM 523 C C . ALA A 1 72 ? 13.339 0.095 -0.081 1.00 80.50 72 ALA A C 1
ATOM 525 O O . ALA A 1 72 ? 14.336 0.813 -0.145 1.00 80.50 72 ALA A O 1
ATOM 526 N N . PHE A 1 73 ? 12.497 0.145 0.947 1.00 88.44 73 PHE A N 1
ATOM 527 C CA . PHE A 1 73 ? 12.668 1.007 2.115 1.00 88.44 73 PHE A CA 1
ATOM 528 C C . PHE A 1 73 ? 12.270 0.263 3.393 1.00 88.44 73 PHE A C 1
ATOM 530 O O . PHE A 1 73 ? 11.731 -0.845 3.344 1.00 88.44 73 PHE A O 1
ATOM 537 N N . GLN A 1 74 ? 12.558 0.853 4.551 1.00 89.62 74 GLN A N 1
ATOM 538 C CA . GLN A 1 74 ? 12.170 0.296 5.845 1.00 89.62 74 GLN A CA 1
ATOM 539 C C . GLN A 1 74 ? 11.044 1.113 6.472 1.00 89.62 74 GLN A C 1
ATOM 541 O O . GLN A 1 74 ? 11.045 2.341 6.409 1.00 89.62 74 GLN A O 1
ATOM 546 N N . ILE A 1 75 ? 10.103 0.427 7.113 1.00 90.62 75 ILE A N 1
ATOM 547 C CA . ILE A 1 75 ? 9.018 1.043 7.879 1.00 90.62 75 ILE A CA 1
ATOM 548 C C . ILE A 1 75 ? 8.733 0.222 9.133 1.00 90.62 75 ILE A C 1
ATOM 550 O O . ILE A 1 75 ? 8.885 -0.997 9.142 1.00 90.62 75 ILE A O 1
ATOM 554 N N . ASN A 1 76 ? 8.343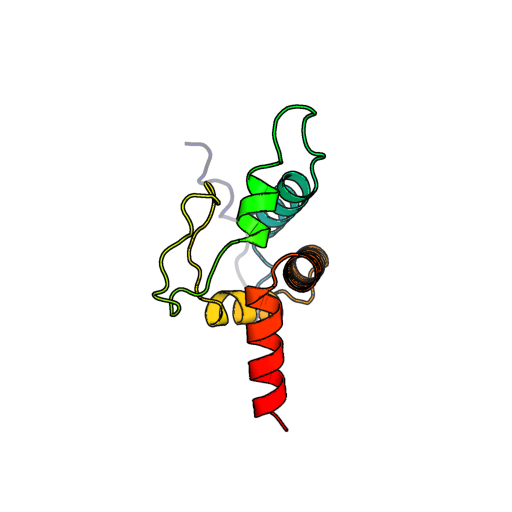 0.877 10.224 1.00 91.44 76 ASN A N 1
ATOM 555 C CA . ASN A 1 76 ? 7.969 0.167 11.438 1.00 91.44 76 ASN A CA 1
ATOM 556 C C . ASN A 1 76 ? 6.607 -0.513 11.236 1.00 91.44 76 ASN A C 1
ATOM 558 O O . ASN A 1 76 ? 5.581 0.160 11.122 1.00 91.44 76 ASN A O 1
ATOM 562 N N . PHE A 1 77 ? 6.593 -1.847 11.198 1.00 90.94 77 PHE A N 1
ATOM 563 C CA . PHE A 1 77 ? 5.359 -2.596 10.938 1.00 90.94 77 PHE A CA 1
ATOM 564 C C . PHE A 1 77 ? 4.347 -2.461 12.071 1.00 90.94 77 PHE A C 1
ATOM 566 O O . PHE A 1 77 ? 3.153 -2.440 11.800 1.00 90.94 77 PHE A O 1
ATOM 573 N N . ASN A 1 78 ? 4.801 -2.321 13.319 1.00 89.88 78 ASN A N 1
ATOM 574 C CA . ASN A 1 78 ? 3.898 -2.141 14.449 1.00 89.88 78 ASN A CA 1
ATOM 575 C C . ASN A 1 78 ? 3.163 -0.798 14.360 1.00 89.88 78 ASN A C 1
ATOM 577 O O . ASN A 1 78 ? 1.945 -0.764 14.487 1.00 89.88 78 ASN A O 1
ATOM 581 N N . SER A 1 79 ? 3.883 0.292 14.082 1.00 90.44 79 SER A N 1
ATOM 582 C CA . SER A 1 79 ? 3.285 1.616 13.885 1.00 90.44 79 SER A CA 1
ATOM 583 C C . SER A 1 79 ? 2.346 1.643 12.680 1.00 90.44 79 SER A C 1
ATOM 585 O O . SER A 1 79 ? 1.247 2.177 12.787 1.00 90.44 79 SER A O 1
ATOM 587 N N . LEU A 1 80 ? 2.747 1.035 11.556 1.00 89.56 80 LEU A N 1
ATOM 588 C CA . LEU A 1 80 ? 1.902 0.932 10.363 1.00 89.56 80 LEU A CA 1
ATOM 589 C C . LEU A 1 80 ? 0.615 0.149 10.652 1.00 89.56 80 LEU A C 1
ATOM 591 O O . LEU A 1 80 ? -0.466 0.582 10.271 1.00 89.56 80 LEU A O 1
ATOM 595 N N . TYR A 1 81 ? 0.730 -0.986 11.341 1.00 87.81 81 TYR A N 1
ATOM 596 C CA . TYR A 1 81 ? -0.408 -1.820 11.708 1.00 87.81 81 TYR A CA 1
ATOM 597 C C . TYR A 1 81 ? -1.367 -1.093 12.658 1.00 87.81 81 TYR A C 1
ATOM 599 O O . TYR A 1 81 ? -2.558 -1.047 12.378 1.00 87.81 81 TYR A O 1
ATOM 607 N N . MET A 1 82 ? -0.860 -0.468 13.729 1.00 88.31 82 MET A N 1
ATOM 608 C CA . MET A 1 82 ? -1.688 0.322 14.651 1.00 88.3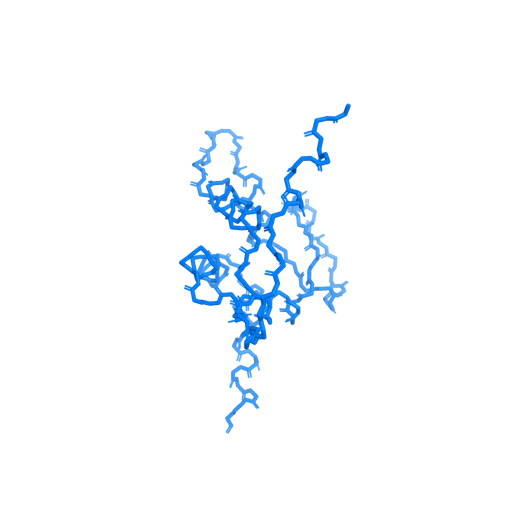1 82 MET A CA 1
ATOM 609 C C . MET A 1 82 ? -2.433 1.440 13.912 1.00 88.31 82 MET A C 1
ATOM 611 O O . MET A 1 82 ? -3.645 1.553 14.059 1.00 88.31 82 MET A O 1
ATOM 615 N N . ALA A 1 83 ? -1.747 2.187 13.040 1.00 87.00 83 ALA A N 1
ATOM 616 C CA . ALA A 1 83 ? -2.369 3.249 12.249 1.00 87.00 83 ALA A CA 1
ATOM 617 C C . ALA A 1 83 ? -3.459 2.722 11.294 1.00 87.00 83 ALA A C 1
ATOM 619 O O . ALA A 1 83 ? -4.505 3.352 11.139 1.00 87.00 83 ALA A O 1
ATOM 620 N N . LEU A 1 84 ? -3.244 1.559 10.668 1.00 86.19 84 LEU A N 1
ATOM 621 C CA . LEU A 1 84 ? -4.244 0.920 9.805 1.00 86.19 84 LEU A CA 1
ATOM 622 C C . LEU A 1 84 ? -5.447 0.391 10.597 1.00 86.19 84 LEU A C 1
ATOM 624 O O . LEU A 1 84 ? -6.570 0.493 10.111 1.00 86.19 84 LEU A O 1
ATOM 628 N N . CYS A 1 85 ? -5.236 -0.136 11.806 1.00 84.88 85 CYS A N 1
ATOM 629 C CA . CYS A 1 85 ? -6.318 -0.566 12.695 1.00 84.88 85 CYS A CA 1
ATOM 630 C C . CYS A 1 85 ? -7.148 0.620 13.198 1.00 84.88 85 CYS A C 1
ATOM 632 O O . CYS A 1 85 ? -8.375 0.564 13.169 1.00 84.88 85 CYS A O 1
ATOM 634 N N . GLU A 1 86 ? -6.498 1.709 13.610 1.00 84.81 86 GLU A N 1
ATOM 635 C CA . GLU A 1 86 ? -7.173 2.941 14.038 1.00 84.81 86 GLU A CA 1
ATOM 636 C C . GLU A 1 86 ? -8.029 3.545 12.915 1.00 84.81 86 GLU A C 1
ATOM 638 O O . GLU A 1 86 ? -9.102 4.090 13.174 1.00 84.81 86 GLU A O 1
ATOM 643 N N . GLN A 1 87 ? -7.590 3.405 11.661 1.00 79.81 87 GLN A N 1
ATOM 644 C CA . GLN A 1 87 ? -8.294 3.906 10.478 1.00 79.81 87 GLN A CA 1
ATOM 645 C C . GLN A 1 87 ? -9.133 2.841 9.755 1.00 79.81 87 GLN A C 1
ATOM 647 O O . GLN A 1 87 ? -9.623 3.108 8.661 1.00 79.81 87 GLN A O 1
ATOM 652 N N . GLN A 1 88 ? -9.353 1.653 10.331 1.00 73.00 88 GLN A N 1
ATOM 653 C CA . GLN A 1 88 ? -10.024 0.535 9.644 1.00 73.00 88 GLN A CA 1
ATOM 654 C C . GLN A 1 88 ? -11.466 0.853 9.201 1.00 73.00 88 GLN A C 1
ATOM 656 O O . GLN A 1 88 ? -11.979 0.249 8.263 1.00 73.00 88 GLN A O 1
ATOM 661 N N . THR A 1 89 ? -12.123 1.830 9.828 1.00 75.75 89 THR A N 1
ATOM 662 C CA . THR A 1 89 ? -13.456 2.311 9.422 1.00 75.75 89 THR A CA 1
ATOM 663 C C . THR A 1 89 ? -13.464 3.013 8.059 1.00 75.75 89 THR A C 1
ATOM 665 O O . THR A 1 89 ? -14.535 3.256 7.509 1.00 75.75 89 THR A O 1
ATOM 668 N N . SER A 1 90 ? -12.289 3.335 7.508 1.00 83.00 90 SER A N 1
ATOM 669 C CA . SER A 1 90 ? -12.105 3.914 6.179 1.00 83.00 90 SER A CA 1
ATOM 670 C C . SER A 1 90 ? -11.846 2.823 5.134 1.00 83.00 90 SER A C 1
ATOM 672 O O . SER A 1 90 ? -10.946 1.987 5.272 1.00 83.00 90 SER A O 1
ATOM 674 N N . ASP A 1 91 ? -12.595 2.884 4.030 1.00 87.50 91 ASP A N 1
ATOM 675 C CA . ASP A 1 91 ? -12.436 1.979 2.884 1.00 87.50 91 ASP A CA 1
ATOM 676 C C . ASP A 1 91 ? -11.004 2.005 2.336 1.00 87.50 91 ASP A C 1
ATOM 678 O O . ASP A 1 91 ? -10.434 0.974 1.986 1.00 87.50 91 ASP A O 1
ATOM 682 N N . GLN A 1 92 ? -10.389 3.187 2.298 1.00 87.25 92 GLN A N 1
ATOM 683 C CA . GLN A 1 92 ? -9.038 3.387 1.786 1.00 87.25 92 GLN A CA 1
ATOM 684 C C . GLN A 1 92 ? -7.986 2.665 2.638 1.00 87.25 92 GLN A C 1
ATOM 686 O O . GLN A 1 92 ? -7.083 2.028 2.093 1.00 87.25 92 GLN A O 1
ATOM 691 N N . ALA A 1 93 ? -8.103 2.738 3.966 1.00 87.94 93 ALA A N 1
ATOM 692 C CA . ALA A 1 93 ? -7.195 2.051 4.884 1.00 87.94 93 ALA A CA 1
ATOM 693 C C . ALA A 1 93 ? -7.352 0.532 4.774 1.00 87.94 93 ALA A C 1
ATOM 695 O O . ALA A 1 93 ? -6.356 -0.190 4.694 1.00 87.94 93 ALA A O 1
ATOM 696 N N . THR A 1 94 ? -8.595 0.058 4.664 1.00 89.62 94 THR A N 1
ATOM 697 C CA . THR A 1 94 ? -8.902 -1.361 4.450 1.00 89.62 94 THR A CA 1
ATOM 698 C C . THR A 1 94 ? -8.339 -1.868 3.121 1.00 89.62 94 THR A C 1
ATOM 700 O O . THR A 1 94 ? -7.712 -2.928 3.080 1.00 89.62 94 THR A O 1
ATOM 703 N N . LEU A 1 95 ? -8.481 -1.101 2.037 1.00 91.06 95 LEU A N 1
ATOM 704 C CA . LEU A 1 95 ? -7.901 -1.435 0.733 1.00 91.06 95 LEU A CA 1
ATOM 705 C C . LEU A 1 95 ? -6.373 -1.463 0.767 1.00 91.06 95 LEU A C 1
ATOM 707 O O . LEU A 1 95 ? -5.770 -2.353 0.160 1.00 91.06 95 LEU A O 1
ATOM 711 N N . LEU A 1 96 ? -5.734 -0.527 1.477 1.00 90.25 96 LEU A N 1
ATOM 712 C CA . LEU A 1 96 ? -4.283 -0.558 1.643 1.00 90.25 96 LEU A CA 1
ATOM 713 C C . LEU A 1 96 ? -3.864 -1.800 2.428 1.00 90.25 96 LEU A C 1
ATOM 715 O O . LEU A 1 96 ? -2.990 -2.525 1.962 1.00 90.25 96 LEU A O 1
ATOM 719 N N . LEU A 1 97 ? -4.512 -2.094 3.556 1.00 89.44 97 LEU A N 1
ATOM 720 C CA . LEU A 1 97 ? -4.233 -3.294 4.346 1.00 89.44 97 LEU A CA 1
ATOM 721 C C . LEU A 1 97 ? -4.375 -4.569 3.502 1.00 89.44 97 LEU A C 1
ATOM 723 O O . LEU A 1 97 ? -3.484 -5.418 3.512 1.00 89.44 97 LEU A O 1
ATOM 727 N N . TYR A 1 98 ? -5.449 -4.675 2.718 1.00 89.88 98 TYR A N 1
ATOM 728 C CA . TYR A 1 98 ? -5.665 -5.794 1.803 1.00 89.88 98 TYR A CA 1
ATOM 729 C C . TYR A 1 98 ? -4.560 -5.890 0.743 1.00 89.88 98 TYR A C 1
ATOM 731 O O . TYR A 1 98 ? -4.013 -6.967 0.496 1.00 89.88 98 TYR A O 1
ATOM 739 N N . THR A 1 99 ? -4.179 -4.753 0.157 1.00 90.00 99 THR A N 1
ATOM 740 C CA . THR A 1 99 ? -3.084 -4.675 -0.818 1.00 90.00 99 THR A CA 1
ATOM 741 C C . THR A 1 99 ? -1.775 -5.149 -0.193 1.00 90.00 99 THR A C 1
ATOM 743 O O . THR A 1 99 ? -1.098 -5.992 -0.776 1.00 90.00 99 THR A O 1
ATOM 746 N N . LEU A 1 100 ? -1.441 -4.683 1.013 1.00 90.25 100 LEU A N 1
ATOM 747 C CA . LEU A 1 100 ? -0.228 -5.072 1.735 1.00 90.25 100 LEU A CA 1
ATOM 748 C C . LEU A 1 100 ? -0.206 -6.565 2.059 1.00 90.25 100 LEU A C 1
ATOM 750 O O . LEU A 1 100 ? 0.797 -7.228 1.812 1.00 90.25 100 LEU A O 1
ATOM 754 N N . LEU A 1 101 ? -1.318 -7.114 2.543 1.00 89.00 101 LEU A N 1
ATOM 755 C CA . LEU A 1 101 ? -1.449 -8.541 2.832 1.00 89.00 101 LEU A CA 1
ATOM 756 C C . LEU A 1 101 ? -1.300 -9.409 1.582 1.00 89.00 101 LEU A C 1
ATOM 758 O O . LEU A 1 101 ? -0.720 -10.497 1.647 1.00 89.00 101 LEU A O 1
ATOM 762 N N . HIS A 1 102 ? -1.825 -8.958 0.443 1.00 88.12 102 HIS A N 1
ATOM 763 C CA . HIS A 1 102 ? -1.767 -9.716 -0.801 1.00 88.12 102 HIS A CA 1
ATOM 764 C C . HIS A 1 102 ? -0.407 -9.592 -1.505 1.00 88.12 102 HIS A C 1
ATOM 766 O O . HIS A 1 102 ? 0.099 -10.577 -2.044 1.00 88.12 102 HIS A O 1
ATOM 772 N N . GLN A 1 103 ? 0.177 -8.394 -1.506 1.00 86.94 103 GLN A N 1
ATOM 773 C CA . GLN A 1 103 ? 1.327 -8.044 -2.340 1.00 86.94 103 GLN A CA 1
ATOM 774 C C . GLN A 1 103 ? 2.668 -8.060 -1.594 1.00 86.94 103 GLN A C 1
ATOM 776 O O . GLN A 1 103 ? 3.687 -8.341 -2.218 1.00 86.94 103 GLN A O 1
ATOM 781 N N . ASN A 1 104 ? 2.697 -7.794 -0.285 1.00 88.50 104 ASN A N 1
ATOM 782 C CA . ASN A 1 104 ? 3.929 -7.746 0.503 1.00 88.50 104 ASN A CA 1
ATOM 783 C C . ASN A 1 104 ? 4.048 -8.984 1.408 1.00 88.50 104 ASN A C 1
ATOM 785 O O . ASN A 1 104 ? 3.363 -9.122 2.426 1.00 88.50 104 ASN A O 1
ATOM 789 N N . SER A 1 105 ? 4.963 -9.889 1.055 1.00 86.62 105 SER A N 1
ATOM 790 C CA . SER A 1 105 ? 5.210 -11.109 1.831 1.00 86.62 105 SER A CA 1
ATOM 791 C C . SER A 1 105 ? 5.746 -10.824 3.234 1.00 86.62 105 SER A C 1
ATOM 793 O O . SER A 1 105 ? 5.438 -11.576 4.153 1.00 86.62 105 SER A O 1
ATOM 795 N N . ASN A 1 106 ? 6.506 -9.742 3.432 1.00 87.12 106 ASN A N 1
ATOM 796 C CA . ASN A 1 106 ? 7.070 -9.393 4.739 1.00 87.12 106 ASN A CA 1
ATOM 797 C C . ASN A 1 106 ? 5.963 -9.006 5.725 1.00 87.12 106 ASN A C 1
ATOM 799 O O . ASN A 1 106 ? 5.962 -9.479 6.862 1.00 87.12 106 ASN A O 1
ATOM 803 N N . ILE A 1 107 ? 5.001 -8.185 5.286 1.00 87.25 107 ILE A N 1
ATOM 804 C CA . ILE A 1 107 ? 3.828 -7.817 6.095 1.00 87.25 107 ILE A CA 1
ATOM 805 C C . ILE A 1 107 ? 2.983 -9.052 6.401 1.00 87.25 107 ILE A C 1
ATOM 807 O O . ILE A 1 107 ? 2.610 -9.258 7.555 1.00 87.25 107 ILE A O 1
ATOM 811 N N . ARG A 1 108 ? 2.725 -9.906 5.402 1.00 88.94 108 ARG A N 1
ATOM 812 C CA . ARG A 1 108 ? 1.969 -11.149 5.609 1.00 88.94 108 ARG A CA 1
ATOM 813 C C . ARG A 1 108 ? 2.623 -12.040 6.668 1.00 88.94 108 ARG A C 1
ATOM 815 O O . ARG A 1 108 ? 1.938 -12.486 7.583 1.00 88.94 108 ARG A O 1
ATOM 822 N N . THR A 1 109 ? 3.931 -12.270 6.568 1.00 87.44 109 THR A N 1
ATOM 823 C CA . THR A 1 109 ? 4.685 -13.070 7.544 1.00 87.44 109 THR A CA 1
ATOM 824 C C . THR A 1 109 ? 4.655 -12.438 8.934 1.00 87.44 109 THR A C 1
ATOM 826 O O . THR A 1 109 ? 4.444 -13.144 9.914 1.00 87.44 109 THR A O 1
ATOM 829 N N . TYR A 1 110 ? 4.806 -11.113 9.033 1.00 87.88 110 TYR A N 1
ATOM 830 C CA . TYR A 1 110 ? 4.704 -10.402 10.309 1.00 87.88 110 TYR A CA 1
ATOM 831 C C . TYR A 1 110 ? 3.321 -10.549 10.955 1.00 87.88 110 TYR A C 1
ATOM 833 O O . TYR A 1 110 ? 3.231 -10.776 12.160 1.00 87.88 110 TYR A O 1
ATOM 841 N N . MET A 1 111 ? 2.247 -10.447 10.166 1.00 85.12 111 MET A N 1
ATOM 842 C CA . MET A 1 111 ? 0.888 -10.618 10.679 1.00 85.12 111 MET A CA 1
ATOM 843 C C . MET A 1 111 ? 0.629 -12.059 11.122 1.00 85.12 111 MET A C 1
ATOM 845 O O . MET A 1 111 ? 0.139 -12.246 12.228 1.00 85.12 111 MET A O 1
ATOM 849 N N . LEU A 1 112 ? 1.034 -13.059 10.329 1.00 84.31 112 LEU A N 1
ATOM 850 C CA . LEU A 1 112 ? 0.933 -14.476 10.706 1.00 84.31 112 LEU A CA 1
ATOM 851 C C . LEU A 1 112 ? 1.676 -14.777 12.015 1.00 84.31 112 LEU A C 1
ATOM 853 O O . LEU A 1 112 ? 1.113 -15.415 12.897 1.00 84.31 112 LEU A O 1
ATOM 857 N N . ALA A 1 113 ? 2.904 -14.270 12.164 1.00 83.19 113 ALA A N 1
ATOM 858 C CA . ALA A 1 113 ? 3.690 -14.444 13.383 1.00 83.19 113 ALA A CA 1
ATOM 859 C C . ALA A 1 113 ? 3.032 -13.785 14.607 1.00 83.19 113 ALA A C 1
ATOM 861 O O . ALA A 1 113 ? 3.144 -14.300 15.712 1.00 83.19 113 ALA A O 1
ATOM 862 N N . ARG A 1 114 ? 2.326 -12.660 14.427 1.00 74.19 114 ARG A N 1
ATOM 863 C CA . ARG A 1 114 ? 1.545 -12.036 15.507 1.00 74.19 114 ARG A CA 1
ATOM 864 C C . ARG A 1 114 ? 0.288 -12.821 15.861 1.00 74.19 114 ARG A C 1
ATOM 866 O O . ARG A 1 114 ? -0.015 -12.925 17.040 1.00 74.19 114 ARG A O 1
ATOM 873 N N . THR A 1 115 ? -0.442 -13.342 14.876 1.00 69.00 115 THR A N 1
ATOM 874 C CA . THR A 1 115 ? -1.670 -14.113 15.133 1.00 69.00 115 THR A CA 1
ATOM 875 C C . THR A 1 115 ? -1.367 -15.438 15.834 1.00 69.00 115 THR A C 1
ATOM 877 O O . THR A 1 115 ? -2.135 -15.848 16.694 1.00 69.00 115 THR A O 1
ATOM 880 N N . ASP A 1 116 ? -0.231 -16.068 15.524 1.00 57.03 116 ASP A N 1
ATOM 881 C CA . ASP A 1 116 ? 0.242 -17.288 16.201 1.00 57.03 116 ASP A CA 1
ATOM 882 C C . ASP A 1 116 ? 0.590 -17.051 17.684 1.00 57.03 116 ASP A C 1
ATOM 884 O O . ASP A 1 116 ? 0.466 -17.949 18.505 1.00 57.03 116 ASP A O 1
ATOM 888 N N . MET A 1 117 ? 0.977 -15.825 18.056 1.00 53.12 117 MET A N 1
ATOM 889 C CA . MET A 1 117 ? 1.272 -15.457 19.448 1.00 53.12 117 MET A CA 1
ATOM 890 C C . MET A 1 117 ? 0.026 -15.130 20.288 1.00 53.12 117 MET A C 1
ATOM 892 O O . MET A 1 117 ? 0.154 -14.953 21.499 1.00 53.12 117 MET A O 1
ATOM 896 N N . GLU A 1 118 ? -1.150 -14.995 19.670 1.00 49.56 118 GLU A N 1
ATOM 897 C CA . GLU A 1 118 ? -2.403 -14.613 20.345 1.00 49.56 118 GLU A CA 1
ATOM 898 C C . GLU A 1 118 ? -3.322 -15.820 20.634 1.00 49.56 118 GLU A C 1
ATOM 900 O O . GLU A 1 118 ? -4.472 -15.635 21.029 1.00 49.56 118 GLU A O 1
ATOM 905 N N . ASN A 1 119 ? -2.814 -17.049 20.464 1.00 41.19 119 ASN A N 1
ATOM 906 C CA . ASN A 1 119 ? -3.534 -18.317 20.636 1.00 41.19 119 ASN A CA 1
ATOM 907 C C . ASN A 1 119 ? -2.822 -19.244 21.635 1.00 41.19 119 ASN A C 1
ATOM 909 O O . ASN A 1 119 ? -3.523 -20.068 22.267 1.00 41.19 119 ASN A O 1
#

InterPro domains:
  IPR019142 Dymeclin [PTHR12895] (1-119)

Secondary structure (DSSP, 8-state):
-TTGGGG----------------HHHHHHHHHHHHHHHSPPBTTB--HHHHHHHH-EETT--PPPPTT-TT--EE-HHHHHHHHHHTTTSHHHHHHHHHHHHH-HHHHHHHHHHHHTT-

Radius of gyration: 18.8 Å; chains: 1; bounding box: 41×55×47 Å